Protein 1UCR (pdb70)

Secondary structure (DSSP, 8-state):
--HHHHHHHHHHSSHHHHSS-EEHHHHHHH-TTS-HHHHHHHHHHHHHTTSEEEEEETTEEEEEETTHHHHHH-/--HHHHHHHHHHS-STT--S-EEHHHHHHH-TTS-HHHHHHHHHHHHHTTSEEEEEETTEEEEEETTHHHHHHH-

B-factor: mean 21.01, std 13.58, range [7.43, 92.3]

Structure (mmCIF, N/CA/C/O backbone):
data_1UCR
#
_entry.id   1UCR
#
_cell.length_a   60.025
_cell.length_b   64.559
_cell.length_c   45.218
_cell.angle_alpha   90.00
_cell.angle_beta   90.00
_cell.angle_gamma   90.00
#
_symmetry.space_group_name_H-M   'P 21 21 21'
#
loop_
_entity.id
_entity.type
_entity.pdbx_description
1 polymer 'Protein dsvD'
2 non-polymer 'SULFATE ION'
3 water water
#
loop_
_atom_site.group_PDB
_atom_site.id
_atom_site.type_symbol
_atom_site.label_atom_id
_atom_site.label_alt_id
_atom_site.label_comp_id
_atom_site.label_asym_id
_atom_site.label_entity_id
_atom_site.label_seq_id
_atom_site.pdbx_PDB_ins_code
_atom_site.Cartn_x
_atom_site.Cartn_y
_atom_site.Cartn_z
_atom_site.occupancy
_atom_site.B_iso_or_equiv
_atom_site.auth_seq_id
_atom_site.auth_comp_id
_atom_site.auth_asym_id
_atom_site.auth_atom_id
_atom_site.pdbx_PDB_model_num
ATOM 1 N N . MET A 1 1 ? -7.882 -25.074 -15.134 1.00 33.80 1 MET A N 1
ATOM 2 C CA . MET A 1 1 ? -8.653 -23.876 -14.818 1.00 24.04 1 MET A CA 1
ATOM 3 C C . MET A 1 1 ? -9.538 -23.387 -15.949 1.00 22.65 1 MET A C 1
ATOM 4 O O . MET A 1 1 ? -9.181 -23.430 -17.134 1.00 25.67 1 MET A O 1
ATOM 9 N N . GLU A 1 2 ? -10.739 -22.905 -15.667 1.00 24.02 2 GLU A N 1
ATOM 10 C CA . GLU A 1 2 ? -11.591 -22.397 -16.737 1.00 25.63 2 GLU A CA 1
ATOM 11 C C . GLU A 1 2 ? -11.004 -21.169 -17.424 1.00 20.28 2 GLU A C 1
ATOM 12 O O . GLU A 1 2 ? -10.210 -20.449 -16.821 1.00 18.24 2 GLU A O 1
ATOM 18 N N . GLU A 1 3 ? -11.387 -20.951 -18.680 1.00 19.24 3 GLU A N 1
ATOM 19 C CA . GLU A 1 3 ? -10.705 -19.974 -19.516 1.00 19.25 3 GLU A CA 1
ATOM 20 C C . GLU A 1 3 ? -10.727 -18.568 -18.937 1.00 16.90 3 GLU A C 1
ATOM 21 O O . GLU A 1 3 ? -9.670 -17.893 -18.955 1.00 16.33 3 GLU A O 1
ATOM 27 N N . ALA A 1 4 ? -11.859 -18.092 -18.416 1.00 16.94 4 ALA A N 1
ATOM 28 C CA . ALA A 1 4 ? -11.884 -16.709 -17.903 1.00 14.80 4 ALA A CA 1
ATOM 29 C C . ALA A 1 4 ? -10.979 -16.563 -16.689 1.00 13.78 4 ALA A C 1
ATOM 30 O O . ALA A 1 4 ? -10.280 -15.546 -16.545 1.00 13.34 4 ALA A O 1
ATOM 32 N N . LYS A 1 5 ? -11.004 -17.578 -15.798 1.00 14.36 5 LYS A N 1
ATOM 33 C CA . LYS A 1 5 ? -10.106 -17.552 -14.655 1.00 12.89 5 LYS A CA 1
ATOM 34 C C . LYS A 1 5 ? -8.647 -17.548 -15.089 1.00 12.59 5 LYS A C 1
ATOM 35 O O . LYS A 1 5 ? -7.835 -16.783 -14.542 1.00 12.83 5 LYS A O 1
ATOM 41 N N . GLN A 1 6 ? -8.321 -18.402 -16.070 1.00 13.65 6 GLN A N 1
ATOM 42 C CA . GLN A 1 6 ? -6.936 -18.455 -16.530 1.00 13.71 6 GLN A CA 1
ATOM 43 C C . GLN A 1 6 ? -6.496 -17.136 -17.146 1.00 13.40 6 GLN A C 1
ATOM 44 O O . GLN A 1 6 ? -5.351 -16.731 -17.034 1.00 13.61 6 GLN A O 1
ATOM 50 N N . LYS A 1 7 ? -7.424 -16.435 -17.806 1.00 13.18 7 LYS A N 1
ATOM 51 C CA . LYS A 1 7 ? -7.122 -15.120 -18.375 1.00 12.51 7 LYS A CA 1
ATOM 52 C C . LYS A 1 7 ? -6.770 -14.146 -17.269 1.00 12.05 7 LYS A C 1
ATOM 53 O O . LYS A 1 7 ? -5.828 -13.325 -17.406 1.00 12.58 7 LYS A O 1
ATOM 59 N N . VAL A 1 8 ? -7.515 -14.168 -16.153 1.00 11.74 8 VAL A N 1
ATOM 60 C CA . VAL A 1 8 ? -7.171 -13.277 -15.017 1.00 11.07 8 VAL A CA 1
ATOM 61 C C . VAL A 1 8 ? -5.797 -13.622 -14.478 1.00 10.42 8 VAL A C 1
ATOM 62 O O . VAL A 1 8 ? -4.961 -12.760 -14.263 1.00 11.13 8 VAL A O 1
ATOM 66 N N . VAL A 1 9 ? -5.539 -14.915 -14.253 1.00 11.02 9 VAL A N 1
ATOM 67 C CA . VAL A 1 9 ? -4.228 -15.306 -13.698 1.00 10.96 9 VAL A CA 1
ATOM 68 C C . VAL A 1 9 ? -3.110 -14.908 -14.631 1.00 10.90 9 VAL A C 1
ATOM 69 O O . VAL A 1 9 ? -2.097 -14.336 -14.203 1.00 12.64 9 VAL A O 1
ATOM 73 N N . ASP A 1 10 ? -3.293 -15.157 -15.946 1.00 12.33 10 ASP A N 1
ATOM 74 C CA . ASP A 1 10 ? -2.208 -14.820 -16.859 1.00 13.25 10 ASP A CA 1
ATOM 75 C C . ASP A 1 10 ? -1.971 -13.319 -16.915 1.00 13.49 10 ASP A C 1
ATOM 76 O O . ASP A 1 10 ? -0.810 -12.864 -17.107 1.00 14.61 10 ASP A O 1
ATOM 81 N N . PHE A 1 11 ? -3.019 -12.519 -16.836 1.00 12.30 11 PHE A N 1
ATOM 82 C CA . PHE A 1 11 ? -2.897 -11.053 -16.871 1.00 12.06 11 PHE A CA 1
ATOM 83 C C . PHE A 1 11 ? -2.037 -10.586 -15.705 1.00 12.48 11 PHE A C 1
ATOM 84 O O . PHE A 1 11 ? -1.166 -9.736 -15.883 1.00 13.36 11 PHE A O 1
ATOM 92 N N . LEU A 1 12 ? -2.281 -11.146 -14.520 1.00 12.54 12 LEU A N 1
ATOM 93 C CA . LEU A 1 12 ? -1.559 -10.713 -13.307 1.00 12.71 12 LEU A CA 1
ATOM 94 C C . LEU A 1 12 ? -0.169 -11.311 -13.217 1.00 13.07 12 LEU A C 1
ATOM 95 O O . LEU A 1 12 ? 0.682 -10.684 -12.603 1.00 15.68 12 LEU A O 1
ATOM 100 N N . ASN A 1 13 ? 0.048 -12.486 -13.812 1.00 13.13 13 ASN A N 1
ATOM 101 C CA . ASN A 1 13 ? 1.307 -13.218 -13.655 1.00 14.09 13 ASN A CA 1
ATOM 102 C C . ASN A 1 13 ? 2.280 -12.696 -14.709 1.00 15.35 13 ASN A C 1
ATOM 103 O O . ASN A 1 13 ? 2.607 -13.365 -15.710 1.00 19.37 13 ASN A O 1
ATOM 108 N N . SER A 1 14 ? 2.740 -11.481 -14.477 1.00 17.53 14 SER A N 1
ATOM 109 C CA . SER A 1 14 ? 3.617 -10.842 -15.478 1.00 24.56 14 SER A CA 1
ATOM 110 C C . SER A 1 14 ? 4.451 -9.806 -14.773 1.00 29.54 14 SER A C 1
ATOM 111 O O . SER A 1 14 ? 4.051 -9.303 -13.719 1.00 20.49 14 SER A O 1
ATOM 114 N N . LYS A 1 15 ? 5.618 -9.459 -15.301 1.00 38.73 15 LYS A N 1
ATOM 115 C CA . LYS A 1 15 ? 6.435 -8.448 -14.624 1.00 37.15 15 LYS A CA 1
ATOM 116 C C . LYS A 1 15 ? 5.709 -7.116 -14.597 1.00 36.93 15 LYS A C 1
ATOM 117 O O . LYS A 1 15 ? 5.427 -6.519 -13.559 1.00 40.36 15 LYS A O 1
ATOM 123 N N . SER A 1 16 ? 5.427 -6.641 -15.810 1.00 41.79 16 SER A N 1
ATOM 124 C CA . SER A 1 16 ? 4.483 -5.519 -15.885 1.00 44.18 16 SER A CA 1
ATOM 125 C C . SER A 1 16 ? 3.237 -5.949 -15.187 1.00 33.62 16 SER A C 1
ATOM 126 O O . SER A 1 16 ? 2.835 -7.102 -15.482 1.00 45.13 16 SER A O 1
ATOM 128 N N . GLY A 1 17 ? 2.446 -5.430 -14.249 1.00 36.74 17 GLY A N 1
ATOM 129 C CA . GLY A 1 17 ? 1.483 -6.558 -13.953 1.00 30.63 17 GLY A CA 1
ATOM 130 C C . GLY A 1 17 ? 1.649 -6.879 -12.471 1.00 32.87 17 GLY A C 1
ATOM 131 O O . GLY A 1 17 ? 0.631 -6.800 -11.802 1.00 52.4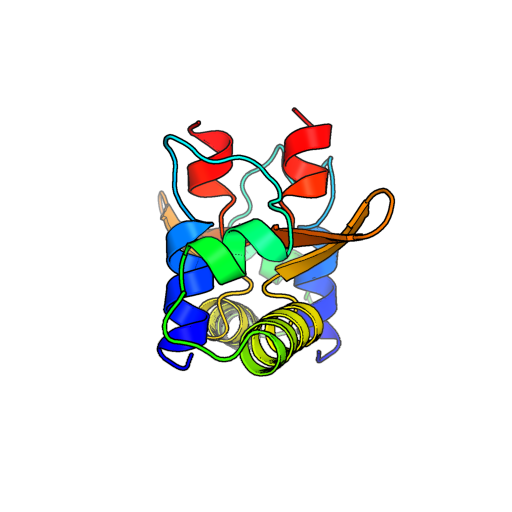6 17 GLY A O 1
ATOM 132 N N . SER A 1 18 ? 2.902 -7.171 -12.074 1.00 26.90 18 SER A N 1
ATOM 133 C CA . SER A 1 18 ? 3.300 -7.144 -10.687 1.00 22.99 18 SER A CA 1
ATOM 134 C C . SER A 1 18 ? 3.732 -5.769 -10.151 1.00 27.36 18 SER A C 1
ATOM 135 O O . SER A 1 18 ? 3.857 -5.552 -8.957 1.00 28.71 18 SER A O 1
ATOM 138 N N . LYS A 1 19 ? 3.979 -4.810 -11.004 1.00 20.85 19 LYS A N 1
ATOM 139 C CA . LYS A 1 19 ? 4.375 -3.461 -10.631 1.00 20.84 19 LYS A CA 1
ATOM 140 C C . LYS A 1 19 ? 3.173 -2.610 -10.294 1.00 20.21 19 LYS A C 1
ATOM 141 O O . LYS A 1 19 ? 3.329 -1.496 -9.780 1.00 29.38 19 LYS A O 1
ATOM 147 N N . SER A 1 20 ? 1.962 -3.094 -10.573 1.00 19.23 20 SER A N 1
ATOM 148 C CA . SER A 1 20 ? 0.752 -2.335 -10.514 1.00 18.28 20 SER A CA 1
ATOM 149 C C . SER A 1 20 ? -0.312 -2.869 -9.576 1.00 17.15 20 SER A C 1
ATOM 150 O O . SER A 1 20 ? -0.304 -4.062 -9.252 1.00 19.68 20 SER A O 1
ATOM 153 N N . LYS A 1 21 ? -1.242 -2.012 -9.163 1.00 19.12 21 LYS A N 1
ATOM 154 C CA . LYS A 1 21 ? -2.413 -2.427 -8.412 1.00 17.07 21 LYS A CA 1
ATOM 155 C C . LYS A 1 21 ? -3.581 -2.433 -9.369 1.00 17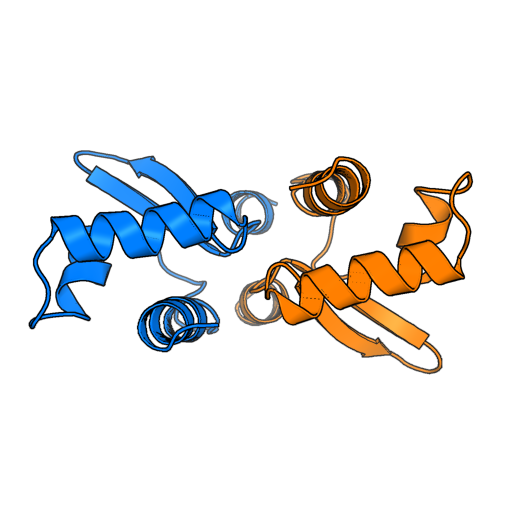.30 21 LYS A C 1
ATOM 156 O O . LYS A 1 21 ? -3.756 -1.473 -10.127 1.00 18.68 21 LYS A O 1
ATOM 162 N N . PHE A 1 22 ? -4.403 -3.493 -9.370 1.00 13.13 22 PHE A N 1
ATOM 163 C CA . PHE A 1 22 ? -5.567 -3.606 -10.232 1.00 10.10 22 PHE A CA 1
ATOM 164 C C . PHE A 1 22 ? -6.840 -3.717 -9.402 1.00 9.43 22 PHE A C 1
ATOM 165 O O . PHE A 1 22 ? -6.924 -4.465 -8.444 1.00 11.69 22 PHE A O 1
ATOM 173 N N . TYR A 1 23 ? -7.813 -2.910 -9.795 1.00 8.93 23 TYR A N 1
ATOM 174 C CA . TYR A 1 23 ? -9.091 -2.771 -9.092 1.00 8.70 23 TYR A CA 1
ATOM 175 C C . TYR A 1 23 ? -10.188 -3.518 -9.811 1.00 8.11 23 TYR A C 1
ATOM 176 O O . TYR A 1 23 ? -10.031 -3.873 -10.996 1.00 8.51 23 TYR A O 1
ATOM 185 N N . PHE A 1 24 ? -11.307 -3.719 -9.139 1.00 8.62 24 PHE A N 1
ATOM 186 C CA . PHE A 1 24 ? -12.404 -4.491 -9.727 1.00 8.41 24 PHE A CA 1
ATOM 187 C C . PHE A 1 24 ? -12.760 -4.098 -11.163 1.00 8.31 24 PHE A C 1
ATOM 188 O O . PHE A 1 24 ? -12.831 -4.936 -12.060 1.00 8.25 24 PHE A O 1
ATOM 196 N N . ASN A 1 25 ? -12.966 -2.844 -11.442 1.00 7.92 25 ASN A N 1
ATOM 197 C CA . ASN A 1 25 ? -13.385 -2.371 -12.747 1.00 8.01 25 ASN A CA 1
ATOM 198 C C . ASN A 1 25 ? -12.307 -2.557 -13.771 1.00 7.78 25 ASN A C 1
ATOM 199 O O . ASN A 1 25 ? -12.615 -2.585 -14.974 1.00 8.82 25 ASN A O 1
ATOM 204 N N . ASP A 1 26 ? -11.030 -2.647 -13.375 1.00 7.70 26 ASP A N 1
ATOM 205 C CA . ASP A 1 26 ? -10.003 -2.970 -14.356 1.00 8.03 26 ASP A CA 1
ATOM 206 C C . ASP A 1 26 ? -10.238 -4.400 -14.905 1.00 8.03 26 ASP A C 1
ATOM 207 O O . ASP A 1 26 ? -10.027 -4.660 -16.082 1.00 9.44 26 ASP A O 1
ATOM 212 N N . PHE A 1 27 ? -10.676 -5.321 -14.028 1.00 8.57 27 PHE A N 1
ATOM 213 C CA . PHE A 1 27 ? -10.997 -6.677 -14.514 1.00 8.78 27 PHE A CA 1
ATOM 214 C C . PHE A 1 27 ? -12.274 -6.679 -15.314 1.00 8.78 27 PHE A C 1
ATOM 215 O O . PHE A 1 27 ? -12.345 -7.360 -16.369 1.00 9.48 27 PHE A O 1
ATOM 223 N N . THR A 1 28 ? -13.294 -5.919 -14.919 1.00 9.15 28 THR A N 1
ATOM 224 C CA . THR A 1 28 ? -14.510 -5.907 -15.753 1.00 9.11 28 THR A CA 1
ATOM 225 C C . THR A 1 28 ? -14.192 -5.280 -17.115 1.00 8.87 28 THR A C 1
ATOM 226 O O . THR A 1 28 ? -14.797 -5.702 -18.106 1.00 9.82 28 THR A O 1
ATOM 230 N N . ASP A 1 29 ? -13.233 -4.341 -17.184 1.00 8.38 29 ASP A N 1
ATOM 231 C CA . ASP A 1 29 ? -12.804 -3.825 -18.476 1.00 8.77 29 ASP A CA 1
ATOM 232 C C . ASP A 1 29 ? -12.239 -4.869 -19.405 1.00 8.74 29 ASP A C 1
ATOM 233 O O . ASP A 1 29 ? -12.277 -4.692 -20.634 1.00 10.63 29 ASP A O 1
ATOM 238 N N . LEU A 1 30 ? -11.702 -5.945 -18.868 1.00 9.06 30 LEU A N 1
ATOM 239 C CA . LEU A 1 30 ? -11.113 -7.014 -19.671 1.00 9.94 30 LEU A CA 1
ATOM 240 C C . LEU A 1 30 ? -12.155 -8.035 -20.094 1.00 9.54 30 LEU A C 1
ATOM 241 O O . LEU A 1 30 ? -11.826 -8.876 -20.931 1.00 10.88 30 LEU A O 1
ATOM 246 N N . PHE A 1 31 ? -13.387 -7.953 -19.578 1.00 9.35 31 PHE A N 1
ATOM 247 C CA . PHE A 1 31 ? -14.471 -8.884 -19.909 1.00 9.94 31 PHE A CA 1
ATOM 248 C C . PHE A 1 31 ? -15.693 -8.104 -20.341 1.00 10.03 31 PHE A C 1
ATOM 249 O O . PHE A 1 31 ? -16.725 -8.140 -19.674 1.00 12.19 31 PHE A O 1
ATOM 257 N N . PRO A 1 32 ? -15.626 -7.383 -21.461 1.00 11.56 32 PRO A N 1
ATOM 258 C CA . PRO A 1 32 ? -16.726 -6.504 -21.864 1.00 13.54 32 PRO A CA 1
ATOM 259 C C . PRO A 1 32 ? -18.042 -7.223 -22.124 1.00 14.53 32 PRO A C 1
ATOM 260 O O . PRO A 1 32 ? -19.122 -6.579 -22.063 1.00 18.88 32 PRO A O 1
ATOM 264 N N . ASP A 1 33 ? -18.009 -8.497 -22.431 1.00 13.79 33 ASP A N 1
ATOM 265 C CA . ASP A 1 33 ? -19.240 -9.234 -22.735 1.00 15.54 33 ASP A CA 1
ATOM 266 C C . ASP A 1 33 ? -19.901 -9.781 -21.473 1.00 15.86 33 ASP A C 1
ATOM 267 O O . ASP A 1 33 ? -20.965 -10.397 -21.562 1.00 20.36 33 ASP A O 1
ATOM 272 N N . MET A 1 34 ? -19.280 -9.574 -20.320 1.00 14.13 34 MET A N 1
ATOM 273 C CA . MET A 1 34 ? -19.823 -10.084 -19.052 1.00 14.32 34 MET A CA 1
ATOM 274 C C . MET A 1 34 ? -20.474 -9.013 -18.224 1.00 15.46 34 MET A C 1
ATOM 275 O O . MET A 1 34 ? -19.995 -7.905 -18.299 1.00 17.57 34 MET A O 1
ATOM 280 N N . LYS A 1 35 ? -21.474 -9.416 -17.458 1.00 17.04 35 LYS A N 1
ATOM 281 C CA . LYS A 1 35 ? -22.084 -8.586 -16.410 1.00 18.55 35 LYS A CA 1
ATOM 282 C C . LYS A 1 35 ? -21.068 -8.336 -15.305 1.00 14.94 35 LYS A C 1
ATOM 283 O O . LYS A 1 35 ? -20.240 -9.250 -15.044 1.00 15.40 35 LYS A O 1
ATOM 289 N N . GLN A 1 36 ? -21.074 -7.237 -14.584 1.00 14.79 36 GLN A N 1
ATOM 290 C CA . GLN A 1 36 ? -20.165 -7.009 -13.442 1.00 15.25 36 GLN A CA 1
ATOM 291 C C . GLN A 1 36 ? -20.331 -8.168 -12.447 1.00 11.50 36 GLN A C 1
ATOM 292 O O . GLN A 1 36 ? -19.339 -8.624 -11.866 1.00 11.49 36 GLN A O 1
ATOM 298 N N . ARG A 1 37 ? -21.540 -8.672 -12.203 1.00 11.92 37 ARG A N 1
ATOM 299 C CA . ARG A 1 37 ? -21.707 -9.747 -11.212 1.00 11.30 37 ARG A CA 1
ATOM 300 C C . ARG A 1 37 ? -20.979 -11.000 -11.651 1.00 10.87 37 ARG A C 1
ATOM 301 O O . ARG A 1 37 ? -20.440 -11.743 -10.797 1.00 11.12 37 ARG A O 1
ATOM 309 N N . GLU A 1 38 ? -20.924 -11.307 -12.954 1.00 10.27 38 GLU A N 1
ATOM 310 C CA . GLU A 1 38 ? -20.222 -12.508 -13.380 1.00 11.10 38 GLU A CA 1
ATOM 311 C C . GLU A 1 38 ? -18.740 -12.377 -13.119 1.00 10.10 38 GLU A C 1
ATOM 312 O O . GLU A 1 38 ? -18.077 -13.354 -12.690 1.00 10.39 38 GLU A O 1
ATOM 318 N N . VAL A 1 39 ? -18.193 -11.177 -13.367 1.00 9.04 39 VAL A N 1
ATOM 319 C CA . VAL A 1 39 ? -16.756 -10.976 -13.093 1.00 8.92 39 VAL A CA 1
ATOM 320 C C . VAL A 1 39 ? -16.500 -11.045 -11.601 1.00 8.78 39 VAL A C 1
ATOM 321 O O . VAL A 1 39 ? -15.522 -11.644 -11.171 1.00 8.78 39 VAL A O 1
ATOM 325 N N . LYS A 1 40 ? -17.405 -10.440 -10.789 1.00 8.70 40 LYS A N 1
ATOM 326 C CA . LYS A 1 40 ? -17.207 -10.562 -9.339 1.00 8.75 40 LYS A CA 1
ATOM 327 C C . LYS A 1 40 ? -17.204 -12.011 -8.916 1.00 8.88 40 LYS A C 1
ATOM 328 O O . LYS A 1 40 ? -16.423 -12.384 -8.039 1.00 9.47 40 LYS A O 1
ATOM 334 N N . LYS A 1 41 ? -18.054 -12.874 -9.500 1.00 9.48 41 LYS A N 1
ATOM 335 C CA . LYS A 1 41 ? -18.061 -14.292 -9.117 1.00 10.48 41 LYS A CA 1
ATOM 336 C C . LYS A 1 41 ? -16.802 -15.002 -9.583 1.00 9.67 41 LYS A C 1
ATOM 337 O O . LYS A 1 41 ? -16.297 -15.852 -8.833 1.00 11.28 41 LYS A O 1
ATOM 343 N N . ILE A 1 42 ? -16.268 -14.717 -10.764 1.00 10.01 42 ILE A N 1
ATOM 344 C CA . ILE A 1 42 ? -15.021 -15.324 -11.213 1.00 11.34 42 ILE A CA 1
ATOM 345 C C . ILE A 1 42 ? -13.890 -15.000 -10.253 1.00 9.86 42 ILE A C 1
ATOM 346 O O . ILE A 1 42 ? -13.102 -15.843 -9.847 1.00 10.64 42 ILE A O 1
ATOM 351 N N . LEU A 1 43 ? -13.792 -13.681 -9.906 1.00 9.81 43 LEU A N 1
ATOM 352 C CA . LEU A 1 43 ? -12.702 -13.267 -9.050 1.00 9.24 43 LEU A CA 1
ATOM 353 C C . LEU A 1 43 ? -12.861 -13.827 -7.655 1.00 9.29 43 LEU A C 1
ATOM 354 O O . LEU A 1 43 ? -11.883 -14.231 -7.010 1.00 9.73 43 LEU A O 1
ATOM 359 N N . THR A 1 44 ? -14.100 -13.884 -7.170 1.00 9.14 44 THR A N 1
ATOM 360 C CA . THR A 1 44 ? -14.346 -14.425 -5.820 1.00 9.34 44 THR A CA 1
ATOM 361 C C . THR A 1 44 ? -13.982 -15.913 -5.791 1.00 9.19 44 THR A C 1
ATOM 362 O O . THR A 1 44 ? -13.396 -16.390 -4.807 1.00 10.29 44 THR A O 1
ATOM 366 N N . ALA A 1 45 ? -14.283 -16.668 -6.841 1.00 10.18 45 ALA A N 1
ATOM 367 C CA . ALA A 1 45 ? -13.862 -18.090 -6.889 1.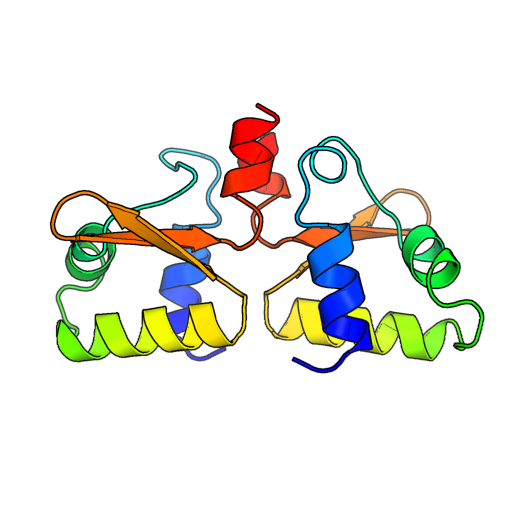00 10.80 45 ALA A CA 1
ATOM 368 C C . ALA A 1 45 ? -12.373 -18.204 -6.808 1.00 10.44 45 ALA A C 1
ATOM 369 O O . ALA A 1 45 ? -11.852 -19.063 -6.094 1.00 11.79 45 ALA A O 1
ATOM 371 N N . LEU A 1 46 ? -11.637 -17.367 -7.521 1.00 9.86 46 L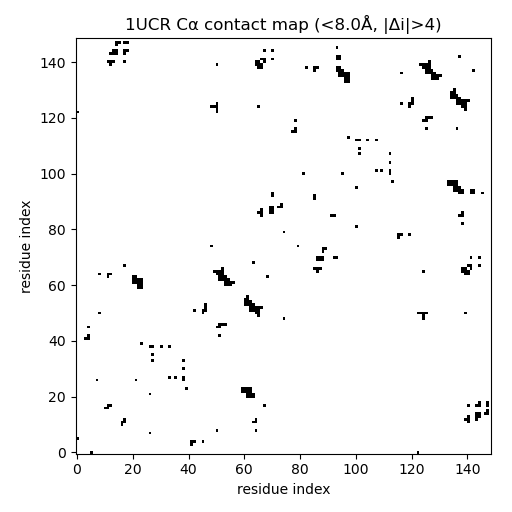EU A N 1
ATOM 372 C CA . LEU A 1 46 ? -10.176 -17.382 -7.450 1.00 9.86 46 LEU A CA 1
ATOM 373 C C . LEU A 1 46 ? -9.654 -16.990 -6.073 1.00 9.39 46 LEU A C 1
ATOM 374 O O . LEU A 1 46 ? -8.611 -17.521 -5.636 1.00 10.68 46 LEU A O 1
ATOM 379 N N . VAL A 1 47 ? -10.314 -16.070 -5.380 1.00 9.30 47 VAL A N 1
ATOM 380 C CA . VAL A 1 47 ? -9.960 -15.756 -4.003 1.00 9.90 47 VAL A CA 1
ATOM 381 C C . VAL A 1 47 ? -10.266 -16.948 -3.095 1.00 11.10 47 VAL A C 1
ATOM 382 O O . VAL A 1 47 ? -9.440 -17.338 -2.261 1.00 11.19 47 VAL A O 1
ATOM 386 N N . ASN A 1 48 ? -11.429 -17.578 -3.257 1.00 10.95 48 ASN A N 1
ATOM 387 C CA . ASN A 1 48 ? -11.744 -18.767 -2.455 1.00 12.02 48 ASN A CA 1
ATOM 388 C C . ASN A 1 48 ? -10.680 -19.845 -2.613 1.00 12.29 48 ASN A C 1
ATOM 389 O O . ASN A 1 48 ? -10.372 -20.538 -1.655 1.00 14.97 48 ASN A O 1
ATOM 394 N N . ASP A 1 49 ? -10.224 -20.024 -3.842 1.00 12.68 49 ASP A N 1
ATOM 395 C CA . ASP A 1 49 ? -9.245 -21.063 -4.131 1.00 13.59 49 ASP A CA 1
ATOM 396 C C . ASP A 1 49 ? -7.839 -20.655 -3.660 1.00 11.56 49 ASP A C 1
ATOM 397 O O . ASP A 1 49 ? -6.923 -21.465 -3.665 1.00 12.36 49 ASP A O 1
ATOM 402 N N . GLU A 1 50 ? -7.684 -19.369 -3.310 1.00 10.58 50 GLU A N 1
ATOM 403 C CA . GLU A 1 50 ? -6.436 -18.803 -2.842 1.00 11.49 50 GLU A CA 1
ATOM 404 C C . GLU A 1 50 ? -5.398 -18.673 -3.939 1.00 9.81 50 GLU A C 1
ATOM 405 O O . GLU A 1 50 ? -4.203 -18.534 -3.657 1.00 11.65 50 GLU A O 1
ATOM 411 N N . VAL A 1 51 ? -5.843 -18.627 -5.187 1.00 10.81 51 VAL A N 1
ATOM 412 C CA . VAL A 1 51 ? -5.007 -18.160 -6.287 1.00 10.92 51 VAL A CA 1
ATOM 413 C C . VAL A 1 51 ? -4.838 -16.640 -6.233 1.00 9.98 51 VAL A C 1
ATOM 414 O O . VAL A 1 51 ? -3.762 -16.115 -6.470 1.00 11.06 51 VAL A O 1
ATOM 418 N N . LEU A 1 52 ? -5.949 -15.966 -5.918 1.00 10.31 52 LEU A N 1
ATOM 419 C CA . LEU A 1 52 ? -5.924 -14.498 -5.712 1.00 9.70 52 LEU A CA 1
ATOM 420 C C . LEU A 1 52 ? -6.115 -14.203 -4.224 1.00 10.43 52 LEU A C 1
ATOM 421 O O . LEU A 1 52 ? -6.605 -15.028 -3.461 1.00 10.60 52 LEU A O 1
ATOM 426 N N . GLU A 1 53 ? -5.707 -12.970 -3.901 1.00 9.66 53 GLU A N 1
ATOM 427 C CA . GLU A 1 53 ? -6.110 -12.312 -2.645 1.00 10.70 53 GLU A CA 1
ATOM 428 C C . GLU A 1 53 ? -6.790 -11.000 -3.021 1.00 9.31 53 GLU A C 1
ATOM 429 O O . GLU A 1 53 ? -6.608 -10.479 -4.124 1.00 10.31 53 GLU A O 1
ATOM 435 N N . TYR A 1 54 ? -7.631 -10.500 -2.133 1.00 9.50 54 TYR A N 1
ATOM 436 C CA . TYR A 1 54 ? -8.269 -9.220 -2.444 1.00 9.53 54 TYR A CA 1
ATOM 437 C C . TYR A 1 54 ? -8.551 -8.501 -1.138 1.00 10.14 54 TYR A C 1
ATOM 438 O O . TYR A 1 54 ? -8.585 -9.117 -0.066 1.00 11.49 54 TYR A O 1
ATOM 447 N N . TRP A 1 55 ? -8.792 -7.205 -1.260 1.00 10.33 55 TRP A N 1
ATOM 448 C CA . TRP A 1 55 ? -9.196 -6.408 -0.097 1.00 11.81 55 TRP A CA 1
ATOM 449 C C . TRP A 1 55 ? -9.883 -5.124 -0.586 1.00 9.73 55 TRP A C 1
ATOM 450 O O . TRP A 1 55 ? -9.850 -4.782 -1.773 1.00 10.19 55 TRP A O 1
ATOM 461 N N . SER A 1 56 ? -10.496 -4.500 0.375 1.00 9.69 56 SER A N 1
ATOM 462 C CA . SER A 1 56 ? -11.158 -3.231 0.072 1.00 9.81 56 SER A CA 1
ATOM 463 C C . SER A 1 56 ? -10.093 -2.154 -0.080 1.00 9.68 56 SER A C 1
ATOM 464 O O . SER A 1 56 ? -9.091 -2.161 0.679 1.00 11.96 56 SER A O 1
ATOM 467 N N . SER A 1 57 ? -10.230 -1.273 -1.056 1.00 9.61 57 SER A N 1
ATOM 468 C CA . SER A 1 57 ? -9.229 -0.252 -1.319 1.00 10.16 57 SER A CA 1
ATOM 469 C C . SER A 1 57 ? -9.936 0.982 -1.857 1.00 10.34 57 SER A C 1
ATOM 470 O O . SER A 1 57 ? -10.576 0.901 -2.883 1.00 10.45 57 SER A O 1
ATOM 473 N N . GLY A 1 58 ? -9.807 2.103 -1.171 1.00 11.69 58 GLY A N 1
ATOM 474 C CA . GLY A 1 58 ? -10.490 3.308 -1.666 1.00 11.95 58 GLY A CA 1
ATOM 475 C C . GLY A 1 58 ? -11.964 3.054 -1.704 1.00 10.93 58 GLY A C 1
ATOM 476 O O . GLY A 1 58 ? -12.600 2.502 -0.767 1.00 11.93 58 GLY A O 1
ATOM 477 N N . SER A 1 59 ? -12.556 3.402 -2.837 1.00 11.23 59 SER A N 1
ATOM 478 C CA . SER A 1 59 ? -13.972 3.204 -3.096 1.00 11.30 59 SER A CA 1
ATOM 479 C C . SER A 1 59 ? -14.308 1.872 -3.728 1.00 10.15 59 SER A C 1
ATOM 480 O O . SER A 1 59 ? -15.492 1.643 -4.054 1.00 10.89 59 SER A O 1
ATOM 483 N N . THR A 1 60 ? -13.360 0.974 -3.864 1.00 9.15 60 THR A N 1
ATOM 484 C CA . THR A 1 60 ? -13.594 -0.302 -4.574 1.00 7.88 60 THR A CA 1
ATOM 485 C C . THR A 1 60 ? -12.830 -1.417 -3.899 1.00 8.64 60 THR A C 1
ATOM 486 O O . THR A 1 60 ? -12.624 -1.386 -2.672 1.00 9.03 60 THR A O 1
ATOM 490 N N . THR A 1 61 ? -12.398 -2.415 -4.669 1.00 8.78 61 THR A N 1
ATOM 491 C CA . THR A 1 61 ? -11.679 -3.565 -4.219 1.00 8.32 61 THR A CA 1
ATOM 492 C C . THR A 1 61 ? -10.480 -3.776 -5.149 1.00 8.50 61 THR A C 1
ATOM 493 O O . THR A 1 61 ? -10.547 -3.410 -6.319 1.00 9.06 61 THR A O 1
ATOM 497 N N . MET A 1 62 ? -9.423 -4.353 -4.577 1.00 8.73 62 MET A N 1
ATOM 498 C CA . MET A 1 62 ? -8.179 -4.557 -5.293 1.00 9.58 62 MET A CA 1
ATOM 499 C C . MET A 1 62 ? -7.860 -6.052 -5.247 1.00 8.44 62 MET A C 1
ATOM 500 O O . MET A 1 62 ? -7.990 -6.648 -4.175 1.00 10.44 62 MET A O 1
ATOM 508 N N . TYR A 1 63 ? -7.438 -6.619 -6.375 1.00 8.53 63 TYR A N 1
ATOM 509 C CA . TYR A 1 63 ? -7.151 -8.045 -6.454 1.00 8.42 63 TYR A CA 1
ATOM 510 C C . TYR A 1 63 ? -5.722 -8.249 -6.935 1.00 8.83 63 TYR A C 1
ATOM 511 O O . TYR A 1 63 ? -5.265 -7.550 -7.858 1.00 10.80 63 TYR A O 1
ATOM 520 N N . GLY A 1 64 ? -5.029 -9.222 -6.366 1.00 9.17 64 GLY A N 1
ATOM 521 C CA . GLY A 1 64 ? -3.706 -9.586 -6.847 1.00 10.17 64 GLY A CA 1
ATOM 522 C C . GLY A 1 64 ? -3.515 -11.079 -6.686 1.00 9.51 64 GLY A C 1
ATOM 523 O O . GLY A 1 64 ? -4.264 -11.758 -5.994 1.00 10.88 64 GLY A O 1
ATOM 524 N N . LEU A 1 65 ? -2.428 -11.576 -7.292 1.00 10.95 65 LEU A N 1
ATOM 525 C CA . LEU A 1 65 ? -2.079 -12.985 -6.995 1.00 10.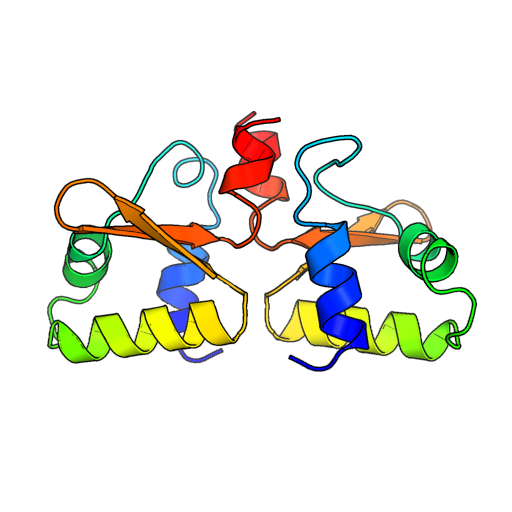31 65 LEU A CA 1
ATOM 526 C C . LEU A 1 65 ? -1.714 -13.133 -5.536 1.00 11.53 65 LEU A C 1
ATOM 527 O O . LEU A 1 65 ? -1.084 -12.262 -4.937 1.00 13.73 65 LEU A O 1
ATOM 532 N N . LYS A 1 66 ? -2.085 -14.286 -4.954 1.00 13.34 66 LYS A N 1
ATOM 533 C CA . LYS A 1 66 ? -1.900 -14.564 -3.508 1.00 14.76 66 LYS A CA 1
ATOM 534 C C . LYS A 1 66 ? -0.434 -14.334 -3.203 1.00 14.25 66 LYS A C 1
ATOM 535 O O . LYS A 1 66 ? 0.455 -14.827 -3.880 1.00 16.33 66 LYS A O 1
ATOM 541 N N . GLY A 1 67 ? -0.150 -13.652 -2.096 1.00 14.98 67 GLY A N 1
ATOM 542 C CA . GLY A 1 67 ? 1.169 -13.380 -1.640 1.00 18.55 67 GLY A CA 1
ATOM 543 C C . GLY A 1 67 ? 1.729 -12.063 -2.107 1.00 20.72 67 GLY A C 1
ATOM 544 O O . GLY A 1 67 ? 2.728 -11.600 -1.597 1.00 21.37 67 GLY A O 1
ATOM 545 N N . ALA A 1 68 ? 1.067 -11.438 -3.093 1.00 17.97 68 ALA A N 1
ATOM 546 C CA . ALA A 1 68 ? 1.665 -10.253 -3.695 1.00 21.68 68 ALA A CA 1
ATOM 547 C C . ALA A 1 68 ? 1.804 -9.138 -2.674 1.00 27.57 68 ALA A C 1
ATOM 548 O O . ALA A 1 68 ? 2.825 -8.423 -2.641 1.00 22.76 68 ALA A O 1
ATOM 550 N N . GLY A 1 69 ? 0.795 -8.969 -1.814 1.00 21.60 69 GLY A N 1
ATOM 551 C CA . GLY A 1 69 ? 0.772 -7.935 -0.794 1.00 25.08 69 GLY A CA 1
ATOM 552 C C . GLY A 1 69 ? 1.919 -8.042 0.161 1.00 22.78 69 GLY A C 1
ATOM 553 O O . GLY A 1 69 ? 2.654 -7.093 0.486 1.00 25.27 69 GLY A O 1
ATOM 554 N N . LYS A 1 70 ? 2.183 -9.276 0.619 1.00 21.30 70 LYS A N 1
ATOM 555 C CA . LYS A 1 70 ? 3.290 -9.360 1.580 1.00 22.24 70 LYS A CA 1
ATOM 556 C C . LYS A 1 70 ? 4.642 -9.427 0.915 1.00 25.09 70 LYS A C 1
ATOM 557 O O . LYS A 1 70 ? 5.604 -9.022 1.587 1.00 25.87 70 LYS A O 1
ATOM 563 N N . GLN A 1 71 ? 4.738 -9.888 -0.335 1.00 23.39 71 GLN A N 1
ATOM 564 C CA . GLN A 1 71 ? 6.043 -9.871 -1.020 1.00 27.95 71 GLN A CA 1
ATOM 565 C C . GLN A 1 71 ? 6.540 -8.425 -1.145 1.00 30.55 71 GLN A C 1
ATOM 566 O O . GLN A 1 71 ? 7.655 -8.017 -0.854 1.00 34.35 71 GLN A O 1
ATOM 572 N N . ALA A 1 72 ? 5.605 -7.617 -1.677 1.00 25.21 72 ALA A N 1
ATOM 573 C CA . ALA A 1 72 ? 5.899 -6.239 -2.023 1.00 31.06 72 ALA A CA 1
ATOM 574 C C . ALA A 1 72 ? 6.286 -5.453 -0.783 1.00 37.19 72 ALA A C 1
ATOM 575 O O . ALA A 1 72 ? 7.104 -4.565 -0.846 1.00 37.17 72 ALA A O 1
ATOM 577 N N . ALA A 1 73 ? 5.612 -5.831 0.303 1.00 33.48 73 ALA A N 1
ATOM 578 C CA . ALA A 1 73 ? 5.849 -5.092 1.542 1.00 33.05 73 ALA A CA 1
ATOM 579 C C . ALA A 1 73 ? 7.256 -5.408 2.032 1.00 38.91 73 ALA A C 1
ATOM 580 O O . ALA A 1 73 ? 7.892 -4.446 2.472 1.00 44.48 73 ALA A O 1
ATOM 582 N N . ALA A 1 74 ? 7.652 -6.665 1.897 1.00 37.85 74 ALA A N 1
ATOM 583 C CA . ALA A 1 74 ? 9.003 -7.078 2.289 1.00 39.19 74 ALA A CA 1
ATOM 584 C C . ALA A 1 74 ? 10.055 -6.542 1.338 1.00 42.18 74 ALA A C 1
ATOM 585 O O . ALA A 1 74 ? 9.856 -5.621 0.561 1.00 63.92 74 ALA A O 1
ATOM 587 N N . MET B 1 1 ? -9.942 -24.654 1.360 1.00 30.18 1 MET B N 1
ATOM 588 C CA . MET B 1 1 ? -8.727 -25.439 1.264 1.00 22.78 1 MET B CA 1
ATOM 589 C C . MET B 1 1 ? -8.486 -26.366 2.452 1.00 20.54 1 MET B C 1
ATOM 590 O O . MET B 1 1 ? -8.650 -25.984 3.619 1.00 21.66 1 MET B O 1
ATOM 595 N N . GLU B 1 2 ? -8.028 -27.611 2.216 1.00 19.74 2 GLU B N 1
ATOM 596 C CA . GLU B 1 2 ? -7.750 -28.451 3.400 1.00 20.99 2 GLU B CA 1
ATOM 597 C C . GLU B 1 2 ? -6.594 -27.955 4.253 1.00 18.75 2 GLU B C 1
ATOM 598 O O . GLU B 1 2 ? -5.719 -27.259 3.777 1.00 16.71 2 GLU B O 1
ATOM 604 N N . GLU B 1 3 ? -6.592 -28.275 5.544 1.00 18.64 3 GLU B N 1
ATOM 605 C CA . GLU B 1 3 ? -5.649 -27.754 6.520 1.00 17.77 3 GLU B CA 1
ATOM 606 C C . GLU B 1 3 ? -4.196 -27.888 6.103 1.00 15.45 3 GLU B C 1
ATOM 607 O O . GLU B 1 3 ? -3.405 -26.945 6.231 1.00 15.51 3 GLU B O 1
ATOM 613 N N . ALA B 1 4 ? -3.786 -29.054 5.591 1.00 16.12 4 ALA B N 1
ATOM 614 C CA . ALA B 1 4 ? -2.394 -29.225 5.237 1.00 16.74 4 ALA B CA 1
ATOM 615 C C . ALA B 1 4 ? -1.966 -28.279 4.123 1.00 15.00 4 ALA B C 1
ATOM 616 O O . ALA B 1 4 ? -0.857 -27.726 4.135 1.00 15.57 4 ALA B O 1
ATOM 618 N N . LYS B 1 5 ? -2.867 -28.089 3.138 1.00 14.08 5 LYS B N 1
ATOM 619 C CA . LYS B 1 5 ? -2.587 -27.118 2.084 1.00 12.08 5 LYS B CA 1
ATOM 620 C C . LYS B 1 5 ? -2.598 -25.693 2.597 1.00 11.86 5 LYS B C 1
ATOM 621 O O . LYS B 1 5 ? -1.743 -24.892 2.217 1.00 11.76 5 LYS B O 1
ATOM 627 N N . GLN B 1 6 ? -3.544 -25.358 3.479 1.00 12.86 6 GLN B N 1
ATOM 628 C CA . GLN B 1 6 ? -3.606 -24.043 4.039 1.00 13.28 6 GLN B CA 1
ATOM 629 C C . GLN B 1 6 ? -2.327 -23.706 4.814 1.00 12.45 6 GLN B C 1
ATOM 630 O O . GLN B 1 6 ? -1.838 -22.567 4.779 1.00 13.09 6 GLN B O 1
ATOM 636 N N . LYS B 1 7 ? -1.736 -24.697 5.481 1.00 12.90 7 LYS B N 1
ATOM 637 C CA . LYS B 1 7 ? -0.473 -24.457 6.213 1.00 12.48 7 LYS B CA 1
ATOM 638 C C . LYS B 1 7 ? 0.668 -24.128 5.270 1.00 11.01 7 LYS B C 1
ATOM 639 O O . LYS B 1 7 ? 1.528 -23.287 5.582 1.00 11.85 7 LYS B O 1
ATOM 645 N N . VAL B 1 8 ? 0.718 -24.775 4.091 1.00 10.78 8 VAL B N 1
ATOM 646 C CA . VAL B 1 8 ? 1.722 -24.379 3.069 1.00 10.89 8 VAL B CA 1
ATOM 647 C C . VAL B 1 8 ? 1.509 -22.926 2.663 1.00 10.43 8 VAL B C 1
ATOM 648 O O . VAL B 1 8 ? 2.470 -22.135 2.618 1.00 10.46 8 VAL B O 1
ATOM 652 N N . VAL B 1 9 ? 0.254 -22.600 2.271 1.00 10.10 9 VAL B N 1
ATOM 653 C CA . VAL B 1 9 ? -0.013 -21.242 1.819 1.00 10.78 9 VAL B CA 1
ATOM 654 C C . VAL B 1 9 ? 0.341 -20.224 2.916 1.00 10.10 9 VAL B C 1
ATOM 655 O O . VAL B 1 9 ? 0.954 -19.170 2.662 1.00 11.16 9 VAL B O 1
ATOM 659 N N . ASP B 1 10 ? -0.075 -20.533 4.170 1.00 11.69 10 ASP B N 1
ATOM 660 C CA . ASP B 1 10 ? 0.187 -19.560 5.248 1.00 12.40 10 ASP B CA 1
ATOM 661 C C . ASP B 1 10 ? 1.685 -19.359 5.478 1.00 12.17 10 ASP B C 1
ATOM 662 O O . ASP B 1 10 ? 2.135 -18.239 5.739 1.00 13.85 10 ASP B O 1
ATOM 667 N N . PHE B 1 11 ? 2.489 -20.413 5.391 1.00 11.54 11 PHE B N 1
ATOM 668 C CA . PHE B 1 11 ? 3.918 -20.233 5.534 1.00 11.30 11 PHE B CA 1
ATOM 669 C C . PHE B 1 11 ? 4.462 -19.299 4.466 1.00 10.82 11 PHE B C 1
ATOM 670 O O . PHE B 1 11 ? 5.231 -18.370 4.713 1.00 12.07 11 PHE B O 1
ATOM 678 N N . LEU B 1 12 ? 4.073 -19.540 3.197 1.00 10.30 12 LEU B N 1
ATOM 679 C CA . LEU B 1 12 ? 4.587 -18.796 2.065 1.00 9.88 12 LEU B CA 1
ATOM 680 C C . LEU B 1 12 ? 4.095 -17.350 2.065 1.00 10.98 12 LEU B C 1
ATOM 681 O O . LEU B 1 12 ? 4.853 -16.471 1.656 1.00 11.78 12 LEU B O 1
ATOM 686 N N . ASN B 1 13 ? 2.885 -17.130 2.545 1.00 11.12 13 ASN B N 1
ATOM 687 C CA . ASN B 1 13 ? 2.268 -15.811 2.518 1.00 12.10 13 ASN B CA 1
ATOM 688 C C . ASN B 1 13 ? 2.677 -15.049 3.762 1.00 13.51 13 ASN B C 1
ATOM 689 O O . ASN B 1 13 ? 1.892 -14.695 4.601 1.00 18.39 13 ASN B O 1
ATOM 694 N N . SER B 1 14 ? 3.937 -14.772 3.892 1.00 17.42 14 SER B N 1
ATOM 695 C CA . SER B 1 14 ? 4.518 -14.152 5.071 1.00 18.50 14 SER B CA 1
ATOM 696 C C . SER B 1 14 ? 5.394 -13.004 4.609 1.00 19.09 14 SER B C 1
ATOM 697 O O . SER B 1 14 ? 6.027 -13.157 3.571 1.00 21.24 14 SER B O 1
ATOM 700 N N . LYS B 1 15 ? 5.432 -11.929 5.393 1.00 21.37 15 LYS B N 1
ATOM 701 C CA . LYS B 1 15 ? 6.263 -10.798 5.005 1.00 23.69 15 LYS B CA 1
ATOM 702 C C . LYS B 1 15 ? 7.741 -11.008 5.312 1.00 24.12 15 LYS B C 1
ATOM 703 O O . LYS B 1 15 ? 8.627 -10.845 4.468 1.00 34.79 15 LYS B O 1
ATOM 709 N N . SER B 1 16 ? 7.971 -11.350 6.574 1.00 26.32 16 SER B N 1
ATOM 710 C CA . SER B 1 16 ? 9.264 -11.481 7.213 1.00 28.49 16 SER B CA 1
ATOM 711 C C . SER B 1 16 ? 9.804 -12.905 7.154 1.00 30.88 16 SER B C 1
ATOM 712 O O . SER B 1 16 ? 9.029 -13.849 7.309 1.00 28.82 16 SER B O 1
ATOM 715 N N . GLY B 1 17 ? 11.120 -13.017 6.938 1.00 25.80 17 GLY B N 1
ATOM 716 C CA . GLY B 1 17 ? 11.769 -14.330 6.898 1.00 24.16 17 GLY B CA 1
ATOM 717 C C . GLY B 1 17 ? 11.268 -15.174 5.740 1.00 20.79 17 GLY B C 1
ATOM 718 O O . GLY B 1 17 ? 11.228 -16.410 5.833 1.00 24.48 17 GLY B O 1
ATOM 719 N N . SER B 1 18 ? 10.895 -14.549 4.592 1.00 20.01 18 SER B N 1
ATOM 720 C CA . SER B 1 18 ? 10.347 -15.299 3.452 1.00 18.06 18 SER B CA 1
ATOM 721 C C . SER B 1 18 ? 11.120 -14.979 2.168 1.00 16.77 18 SER B C 1
ATOM 722 O O . SER B 1 18 ? 12.053 -14.158 2.073 1.00 17.85 18 SER B O 1
ATOM 725 N N . LYS B 1 19 ? 10.806 -15.660 1.078 1.00 14.52 19 LYS B N 1
ATOM 726 C CA . LYS B 1 19 ? 11.382 -15.384 -0.251 1.00 14.16 19 LYS B CA 1
ATOM 727 C C . LYS B 1 19 ? 10.455 -16.056 -1.226 1.00 13.00 19 LYS B C 1
ATOM 728 O O . LYS B 1 19 ? 9.416 -16.641 -0.916 1.00 13.06 19 LYS B O 1
ATOM 734 N N . SER B 1 20 ? 10.783 -15.909 -2.518 1.00 12.62 20 SER B N 1
ATOM 735 C CA . SER B 1 20 ? 9.786 -16.186 -3.543 1.00 13.84 20 SER B CA 1
ATOM 736 C C . SER B 1 20 ? 9.559 -17.675 -3.732 1.00 13.13 20 SER B C 1
ATOM 737 O O . SER B 1 20 ? 8.492 -18.010 -4.270 1.00 13.30 20 SER B O 1
ATOM 741 N N . LYS B 1 21 ? 10.551 -18.490 -3.360 1.00 12.50 21 LYS B N 1
ATOM 742 C CA . LYS B 1 21 ? 10.415 -19.968 -3.556 1.00 12.66 21 LYS B CA 1
ATOM 743 C C . LYS B 1 21 ? 11.266 -20.684 -2.532 1.00 11.32 21 LYS B C 1
ATOM 744 O O . LYS B 1 21 ? 12.253 -20.171 -2.018 1.00 12.10 21 LYS B O 1
ATOM 750 N N . PHE B 1 22 ? 10.870 -21.922 -2.224 1.00 9.40 22 PHE B N 1
ATOM 751 C CA . PHE B 1 22 ? 11.491 -22.772 -1.234 1.00 8.81 22 PHE B CA 1
ATOM 752 C C . PHE B 1 22 ? 11.670 -24.174 -1.829 1.00 8.08 22 PHE B C 1
ATOM 753 O O . PHE B 1 22 ? 10.903 -24.597 -2.679 1.00 8.76 22 PHE B O 1
ATOM 761 N N . TYR B 1 23 ? 12.688 -24.893 -1.369 1.00 7.86 23 TYR B N 1
ATOM 762 C CA . TYR B 1 23 ? 12.908 -26.270 -1.793 1.00 8.04 23 TYR B CA 1
ATOM 763 C C . TYR B 1 23 ? 11.807 -27.201 -1.347 1.00 7.75 23 TYR B C 1
ATOM 764 O O . TYR B 1 23 ? 11.205 -26.994 -0.307 1.00 7.60 23 TYR B O 1
ATOM 773 N N . PHE B 1 24 ? 11.632 -28.290 -2.094 1.00 7.78 24 PHE B N 1
ATOM 774 C CA . PHE B 1 24 ? 10.770 -29.365 -1.599 1.00 7.43 24 PHE B CA 1
ATOM 775 C C . PHE B 1 24 ? 11.066 -29.702 -0.159 1.00 7.53 24 PHE B C 1
ATOM 776 O O . PHE B 1 24 ? 10.179 -29.798 0.684 1.00 8.29 24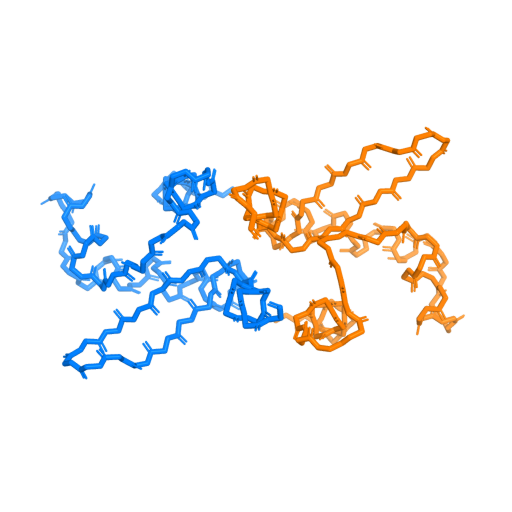 PHE B O 1
ATOM 784 N N . ASN B 1 25 ? 12.345 -29.838 0.213 1.00 7.94 25 ASN B N 1
ATOM 785 C CA . ASN B 1 25 ? 12.715 -30.249 1.543 1.00 7.81 25 ASN B CA 1
ATOM 786 C C . ASN B 1 25 ? 12.516 -29.151 2.576 1.00 7.61 25 ASN B C 1
ATOM 787 O O . ASN B 1 25 ? 12.446 -29.447 3.756 1.00 8.80 25 ASN B O 1
ATOM 792 N N . ASP B 1 26 ? 12.360 -27.873 2.151 1.00 7.79 26 ASP B N 1
ATOM 793 C CA . ASP B 1 26 ? 11.912 -26.877 3.119 1.00 8.08 26 ASP B CA 1
ATOM 794 C C . ASP B 1 26 ? 10.503 -27.209 3.639 1.00 7.88 26 ASP B C 1
ATOM 795 O O . ASP B 1 26 ? 10.212 -26.995 4.799 1.00 8.27 26 ASP B O 1
ATOM 800 N N . PHE B 1 27 ? 9.652 -27.749 2.745 1.00 7.90 27 PHE B N 1
ATOM 801 C CA . PHE B 1 27 ? 8.274 -28.078 3.168 1.00 7.91 27 PHE B CA 1
ATOM 802 C C . PHE B 1 27 ? 8.259 -29.326 4.018 1.00 8.42 27 PHE B C 1
ATOM 803 O O . PHE B 1 27 ? 7.540 -29.404 5.024 1.00 8.81 27 PHE B O 1
ATOM 811 N N . THR B 1 28 ? 9.065 -30.343 3.646 1.00 8.96 28 THR B N 1
ATOM 812 C CA . THR B 1 28 ? 9.130 -31.509 4.539 1.00 9.18 28 THR B CA 1
ATOM 813 C C . THR B 1 28 ? 9.733 -31.131 5.884 1.00 8.53 28 THR B C 1
ATOM 814 O O . THR B 1 28 ? 9.339 -31.692 6.926 1.00 9.89 28 THR B O 1
ATOM 818 N N . ASP B 1 29 ? 10.670 -30.169 5.916 1.00 8.07 29 ASP B N 1
ATOM 819 C CA . ASP B 1 29 ? 11.196 -29.671 7.207 1.00 8.07 29 ASP B CA 1
ATOM 820 C C . ASP B 1 29 ? 10.117 -29.058 8.080 1.00 8.37 29 ASP B C 1
ATOM 821 O O . ASP B 1 29 ? 10.120 -29.172 9.285 1.00 8.99 29 ASP B O 1
ATOM 826 N N . LEU B 1 30 ? 9.184 -28.336 7.435 1.00 9.32 30 LEU B N 1
ATOM 827 C CA . LEU B 1 30 ? 8.108 -27.676 8.150 1.00 10.28 30 LEU B CA 1
ATOM 828 C C . LEU B 1 30 ? 7.052 -28.627 8.607 1.00 10.95 30 LEU B C 1
ATOM 829 O O . LEU B 1 30 ? 6.390 -28.326 9.614 1.00 13.86 30 LEU B O 1
ATOM 834 N N . PHE B 1 31 ? 6.867 -29.772 7.933 1.00 10.57 31 PHE B N 1
ATOM 835 C CA . PHE B 1 31 ? 5.791 -30.721 8.241 1.00 12.29 31 PHE B CA 1
ATOM 836 C C . PHE B 1 31 ? 6.380 -32.099 8.448 1.00 10.98 31 PHE B C 1
ATOM 837 O O . PHE B 1 31 ? 6.181 -33.043 7.696 1.00 15.00 31 PHE B O 1
ATOM 845 N N . PRO B 1 32 ? 7.152 -32.241 9.535 1.00 11.29 32 PRO B N 1
ATOM 846 C CA . PRO B 1 32 ? 7.872 -33.494 9.721 1.00 15.17 32 PRO B CA 1
ATOM 847 C C . PRO B 1 32 ? 6.952 -34.666 10.067 1.00 16.78 32 PRO B C 1
ATOM 848 O O . PRO B 1 32 ? 7.463 -35.772 9.960 1.00 25.54 32 PRO B O 1
ATOM 852 N N . ASP B 1 33 ? 5.705 -34.404 10.454 1.00 17.55 33 ASP B N 1
ATOM 853 C CA . ASP B 1 33 ? 4.783 -35.479 10.819 1.00 22.68 33 ASP B CA 1
ATOM 854 C C . ASP B 1 33 ? 4.196 -36.106 9.551 1.00 18.52 33 ASP B C 1
ATOM 855 O O . ASP B 1 33 ? 3.597 -37.183 9.583 1.00 22.61 33 ASP B O 1
ATOM 860 N N . MET B 1 34 ? 4.320 -35.408 8.431 1.00 18.86 34 MET B N 1
ATOM 861 C CA . MET B 1 34 ? 3.686 -35.914 7.209 1.00 18.68 34 MET B CA 1
ATOM 862 C C . MET B 1 34 ? 4.632 -36.828 6.468 1.00 15.57 34 MET B C 1
ATOM 863 O O . MET B 1 34 ? 5.859 -36.610 6.483 1.00 16.55 34 MET B O 1
ATOM 871 N N . LYS B 1 35 ? 4.135 -37.824 5.739 1.00 17.13 35 LYS B N 1
ATOM 872 C CA . LYS B 1 35 ? 4.994 -38.596 4.860 1.00 16.31 35 LYS B CA 1
ATOM 873 C C . LYS B 1 35 ? 5.545 -37.690 3.769 1.00 13.57 35 LYS B C 1
ATOM 874 O O . LYS B 1 35 ? 4.827 -36.842 3.250 1.00 12.57 35 LYS B O 1
ATOM 880 N N . GLN B 1 36 ? 6.797 -37.864 3.385 1.00 14.49 36 GLN B N 1
ATOM 881 C CA . GLN B 1 36 ? 7.375 -37.018 2.330 1.00 14.49 36 GLN B CA 1
ATOM 882 C C A GLN B 1 36 ? 6.581 -37.167 1.044 0.50 15.49 36 GLN B C 1
ATOM 883 C C B GLN B 1 36 ? 6.728 -37.261 0.986 0.50 22.84 36 GLN B C 1
ATOM 884 O O A GLN B 1 36 ? 6.360 -36.198 0.295 0.50 13.31 36 GLN B O 1
ATOM 885 O O B GLN B 1 36 ? 6.669 -36.370 0.118 0.50 32.84 36 GLN B O 1
ATOM 896 N N . ARG B 1 37 ? 6.083 -38.395 0.719 1.00 12.28 37 ARG B N 1
ATOM 897 C CA . ARG B 1 37 ? 5.286 -38.597 -0.496 1.00 11.83 37 ARG B CA 1
ATOM 898 C C . ARG B 1 37 ? 4.027 -37.756 -0.457 1.00 10.02 37 ARG B C 1
ATOM 899 O O . ARG B 1 37 ? 3.549 -37.230 -1.485 1.00 10.75 37 ARG B O 1
ATOM 907 N N . GLU B 1 38 ? 3.427 -37.648 0.753 1.00 10.72 38 GLU B N 1
ATOM 908 C CA . GLU B 1 38 ? 2.192 -36.854 0.861 1.00 11.38 38 GLU B CA 1
ATOM 909 C C . GLU B 1 38 ? 2.519 -35.365 0.713 1.00 9.71 38 GLU B C 1
ATOM 910 O O . GLU B 1 38 ? 1.726 -34.624 0.113 1.00 10.58 38 GLU B O 1
ATOM 916 N N . VAL B 1 39 ? 3.654 -34.890 1.221 1.00 9.68 39 VAL B N 1
ATOM 917 C CA . VAL B 1 39 ? 4.036 -33.490 0.992 1.00 9.10 39 VAL B CA 1
ATOM 918 C C . VAL B 1 39 ? 4.158 -33.238 -0.499 1.00 8.95 39 VAL B C 1
ATOM 919 O O . VAL B 1 39 ? 3.683 -32.241 -1.037 1.00 9.27 39 VAL B O 1
ATOM 923 N N . LYS B 1 40 ? 4.801 -34.171 -1.223 1.00 8.74 40 LYS B N 1
ATOM 924 C CA . LYS B 1 40 ? 4.905 -34.002 -2.673 1.00 8.91 40 LYS B CA 1
ATOM 925 C C . LYS B 1 40 ? 3.530 -33.959 -3.304 1.00 8.78 40 LYS B C 1
ATOM 926 O O . LYS B 1 40 ? 3.273 -33.124 -4.165 1.00 9.32 40 LYS B O 1
ATOM 932 N N . LYS B 1 41 ? 2.600 -34.823 -2.878 1.00 9.56 41 LYS B N 1
ATOM 933 C CA . LYS B 1 41 ? 1.254 -34.801 -3.463 1.00 10.97 41 LYS B CA 1
ATOM 934 C C . LYS B 1 41 ? 0.531 -33.507 -3.190 1.00 10.66 41 LYS B C 1
ATOM 935 O O . LYS B 1 41 ? -0.125 -32.960 -4.080 1.00 12.74 41 LYS B O 1
ATOM 944 N N . ILE B 1 42 ? 0.608 -32.999 -1.953 1.00 10.78 42 ILE B N 1
ATOM 945 C CA . ILE B 1 42 ? -0.151 -31.765 -1.734 1.00 11.85 42 ILE B CA 1
ATOM 946 C C . ILE B 1 42 ? 0.444 -30.576 -2.431 1.00 10.33 42 ILE B C 1
ATOM 947 O O . ILE B 1 42 ? -0.319 -29.732 -2.940 1.00 11.12 42 ILE B O 1
ATOM 952 N N . LEU B 1 43 ? 1.777 -30.496 -2.510 1.00 9.21 43 LEU B N 1
ATOM 953 C CA . LEU B 1 43 ? 2.387 -29.406 -3.263 1.00 8.90 43 LEU B CA 1
ATOM 954 C C . LEU B 1 43 ? 2.007 -29.494 -4.741 1.00 8.90 43 LEU B C 1
ATOM 955 O O . LEU B 1 43 ? 1.732 -28.462 -5.391 1.00 9.65 43 LEU B O 1
ATOM 960 N N . THR B 1 44 ? 1.997 -30.711 -5.293 1.00 9.61 44 THR B N 1
ATOM 961 C CA . THR B 1 44 ? 1.678 -30.867 -6.702 1.00 9.89 44 THR B CA 1
ATOM 962 C C . THR B 1 44 ? 0.249 -30.470 -6.961 1.00 10.64 44 THR B C 1
ATOM 963 O O . THR B 1 44 ? -0.018 -29.823 -7.989 1.00 11.70 44 THR B O 1
ATOM 967 N N . ALA B 1 45 ? -0.685 -30.826 -6.069 1.00 11.28 45 ALA B N 1
ATOM 968 C CA . ALA B 1 45 ? -2.070 -30.412 -6.259 1.00 12.31 45 ALA B CA 1
ATOM 969 C C . ALA B 1 45 ? -2.203 -28.909 -6.214 1.00 11.53 45 ALA B C 1
ATOM 970 O O . ALA B 1 45 ? -2.938 -28.332 -7.008 1.00 13.49 45 ALA B O 1
ATOM 972 N N . LEU B 1 46 ? -1.469 -28.237 -5.320 1.00 10.75 46 LEU B N 1
ATOM 973 C CA . LEU B 1 46 ? -1.488 -26.772 -5.289 1.00 10.43 46 LEU B CA 1
ATOM 974 C C . LEU B 1 46 ? -0.880 -26.179 -6.562 1.00 9.89 46 LEU B C 1
ATOM 975 O O . LEU B 1 46 ? -1.371 -25.109 -6.987 1.00 11.61 46 LEU B O 1
ATOM 980 N N . VAL B 1 47 ? 0.147 -26.798 -7.148 1.00 9.99 47 VAL B N 1
ATOM 981 C CA . VAL B 1 47 ? 0.633 -26.311 -8.471 1.00 10.75 47 VAL B CA 1
ATOM 982 C C . VAL B 1 47 ? -0.430 -26.532 -9.506 1.00 10.37 47 VAL B C 1
ATOM 983 O O . VAL B 1 47 ? -0.677 -25.614 -10.331 1.00 12.43 47 VAL B O 1
ATOM 987 N N . ASN B 1 48 ? -1.085 -27.684 -9.555 1.00 12.43 48 ASN B N 1
ATOM 988 C CA . ASN B 1 48 ? -2.109 -27.902 -10.580 1.00 13.65 48 ASN B CA 1
ATOM 989 C C . ASN B 1 48 ? -3.230 -26.874 -10.466 1.00 13.71 48 ASN B C 1
ATOM 990 O O . ASN B 1 48 ? -3.755 -26.415 -11.482 1.00 16.30 48 ASN B O 1
ATOM 995 N N . ASP B 1 49 ? -3.574 -26.499 -9.233 1.00 12.81 49 ASP B N 1
ATOM 996 C CA . ASP B 1 49 ? -4.608 -25.492 -9.011 1.00 14.59 49 ASP B CA 1
ATOM 997 C C . ASP B 1 49 ? -4.138 -24.060 -9.190 1.00 11.77 49 ASP B C 1
ATOM 998 O O . ASP B 1 49 ? -4.958 -23.135 -9.091 1.00 12.58 49 ASP B O 1
ATOM 1003 N N . GLU B 1 50 ? -2.855 -23.865 -9.437 1.00 11.89 50 GLU B N 1
ATOM 1004 C CA . GLU B 1 50 ? -2.216 -22.595 -9.713 1.00 11.72 50 GLU B CA 1
ATOM 1005 C C . GLU B 1 50 ? -2.190 -21.712 -8.474 1.00 11.04 50 GLU B C 1
ATOM 1006 O O . GLU B 1 50 ? -1.997 -20.493 -8.589 1.00 12.19 50 GLU B O 1
ATOM 1012 N N . VAL B 1 51 ? -2.295 -22.302 -7.290 1.00 10.98 51 VAL B N 1
ATOM 1013 C CA . VAL B 1 51 ? -1.975 -21.597 -6.055 1.00 11.23 51 VAL B CA 1
ATOM 1014 C C . VAL B 1 51 ? -0.467 -21.450 -5.928 1.00 10.94 51 VAL B C 1
ATOM 1015 O O . VAL B 1 51 ? 0.031 -20.448 -5.457 1.00 12.29 51 VAL B O 1
ATOM 1019 N N . LEU B 1 52 ? 0.262 -22.499 -6.347 1.00 10.79 52 LEU B N 1
ATOM 1020 C CA . LEU B 1 52 ? 1.710 -22.463 -6.366 1.00 11.37 52 LEU B CA 1
ATOM 1021 C C . LEU B 1 52 ? 2.231 -22.509 -7.787 1.00 11.22 52 LEU B C 1
ATOM 1022 O O . LEU B 1 52 ? 1.527 -22.934 -8.719 1.00 11.97 52 LEU B O 1
ATOM 1027 N N . GLU B 1 53 ? 3.480 -22.084 -7.941 1.00 10.98 53 GLU B N 1
ATOM 1028 C CA . GLU B 1 53 ? 4.285 -22.299 -9.150 1.00 11.81 53 GLU B CA 1
ATOM 1029 C C . GLU B 1 53 ? 5.472 -23.174 -8.780 1.00 10.96 53 GLU B C 1
ATOM 1030 O O . GLU B 1 53 ? 5.936 -23.193 -7.631 1.00 10.66 53 GLU B O 1
ATOM 1036 N N . TYR B 1 54 ? 5.929 -23.897 -9.806 1.00 11.56 54 TYR B N 1
ATOM 1037 C CA . TYR B 1 54 ? 6.929 -24.955 -9.655 1.00 10.35 54 TYR B CA 1
ATOM 1038 C C . TYR B 1 54 ? 8.198 -24.665 -10.410 1.00 10.44 54 TYR B C 1
ATOM 1039 O O . TYR B 1 54 ? 8.142 -24.106 -11.530 1.00 11.52 54 TYR B O 1
ATOM 1048 N N . TRP B 1 55 ? 9.313 -25.082 -9.877 1.00 10.38 55 TRP B N 1
ATOM 1049 C CA . TRP B 1 55 ? 10.610 -24.873 -10.497 1.00 10.64 55 TRP B CA 1
ATOM 1050 C C . TRP B 1 55 ? 11.409 -26.142 -10.361 1.00 9.48 55 TRP B C 1
ATOM 1051 O O . TRP B 1 55 ? 11.370 -26.824 -9.315 1.00 10.85 55 TRP B O 1
ATOM 1062 N N . SER B 1 56 ? 12.244 -26.456 -11.336 1.00 11.14 56 SER B N 1
ATOM 1063 C CA . SER B 1 56 ? 13.328 -27.350 -11.119 1.00 12.81 56 SER B CA 1
ATOM 1064 C C . SER B 1 56 ? 14.500 -26.584 -10.559 1.00 14.41 56 SER B C 1
ATOM 1065 O O . SER B 1 56 ? 14.768 -25.461 -10.994 1.00 20.16 56 SER B O 1
ATOM 1069 N N . SER B 1 57 ? 15.269 -27.161 -9.663 1.00 11.23 57 SER B N 1
ATOM 1070 C CA . SER B 1 57 ? 16.452 -26.468 -9.141 1.00 12.33 57 SER B CA 1
ATOM 1071 C C . SER B 1 57 ? 17.496 -27.530 -8.861 1.00 10.87 57 SER B C 1
ATOM 1072 O O . SER B 1 57 ? 17.330 -28.327 -7.926 1.00 11.10 57 SER B O 1
ATOM 1075 N N . GLY B 1 58 ? 18.537 -27.534 -9.700 1.00 12.28 58 GLY B N 1
ATOM 1076 C CA . GLY B 1 58 ? 19.570 -28.525 -9.486 1.00 12.83 58 GLY B CA 1
ATOM 1077 C C . GLY B 1 58 ? 18.966 -29.922 -9.521 1.00 11.00 58 GLY B C 1
ATOM 1078 O O . GLY B 1 58 ? 18.250 -30.289 -10.460 1.00 10.83 58 GLY B O 1
ATOM 1079 N N . SER B 1 59 ? 19.253 -30.716 -8.501 1.00 12.34 59 SER B N 1
ATOM 1080 C CA . SER B 1 59 ? 18.741 -32.060 -8.411 1.00 12.17 59 SER B CA 1
ATOM 1081 C C . SER B 1 59 ? 17.383 -32.155 -7.729 1.00 10.55 59 SER B C 1
ATOM 1082 O O . SER B 1 59 ? 16.910 -33.260 -7.571 1.00 12.81 59 SER B O 1
ATOM 1085 N N . THR B 1 60 ? 16.766 -31.037 -7.399 1.00 9.21 60 THR B N 1
ATOM 1086 C CA . THR B 1 60 ? 15.486 -31.048 -6.675 1.00 8.69 60 THR B CA 1
ATOM 1087 C C . THR B 1 60 ? 14.543 -30.078 -7.314 1.00 7.64 60 THR B C 1
ATOM 1088 O O . THR B 1 60 ? 14.606 -29.789 -8.520 1.00 8.68 60 THR B O 1
ATOM 1092 N N . THR B 1 61 ? 13.569 -29.627 -6.500 1.00 8.22 61 THR B N 1
ATOM 1093 C CA . THR B 1 61 ? 12.451 -28.824 -6.958 1.00 8.15 61 THR B CA 1
ATOM 1094 C C . THR B 1 61 ? 12.260 -27.688 -5.967 1.00 7.72 61 THR B C 1
ATOM 1095 O O . THR B 1 61 ? 12.652 -27.782 -4.802 1.00 7.95 61 THR B O 1
ATOM 1099 N N . MET B 1 62 ? 11.609 -26.618 -6.437 1.00 8.19 62 MET B N 1
ATOM 1100 C CA . MET B 1 62 ? 11.187 -25.516 -5.586 1.00 8.60 62 MET B CA 1
ATOM 1101 C C . MET B 1 62 ? 9.778 -25.115 -5.915 1.00 8.20 62 MET B C 1
ATOM 1102 O O . MET B 1 62 ? 9.259 -25.350 -7.010 1.00 9.26 62 MET B O 1
ATOM 1107 N N . TYR B 1 63 ? 9.147 -24.455 -4.919 1.00 8.53 63 TYR B N 1
ATOM 1108 C CA . TYR B 1 63 ? 7.759 -24.069 -4.990 1.00 9.12 63 TYR B CA 1
ATOM 1109 C C . TYR B 1 63 ? 7.621 -22.692 -4.391 1.00 8.80 63 TYR B C 1
ATOM 1110 O O . TYR B 1 63 ? 8.276 -22.400 -3.376 1.00 10.50 63 TYR B O 1
ATOM 1119 N N . GLY B 1 64 ? 6.731 -21.882 -4.917 1.00 9.50 64 GLY B N 1
ATOM 1120 C CA . GLY B 1 64 ? 6.334 -20.613 -4.314 1.00 10.17 64 GLY B CA 1
ATOM 1121 C C . GLY B 1 64 ? 4.928 -20.253 -4.737 1.00 9.73 64 GLY B C 1
ATOM 1122 O O . GLY B 1 64 ? 4.322 -20.927 -5.564 1.00 11.03 64 GLY B O 1
ATOM 1123 N N . LEU B 1 65 ? 4.378 -19.195 -4.105 1.00 10.50 65 LEU B N 1
ATOM 1124 C CA . LEU B 1 65 ? 3.037 -18.792 -4.502 1.00 10.57 65 LEU B CA 1
ATOM 1125 C C . LEU B 1 65 ? 2.984 -18.259 -5.934 1.00 11.48 65 LEU B C 1
ATOM 1126 O O . LEU B 1 65 ? 3.921 -17.624 -6.412 1.00 14.13 65 LEU B O 1
ATOM 1131 N N . LYS B 1 66 ? 1.887 -18.545 -6.660 1.00 12.73 66 LYS B N 1
ATOM 1132 C CA . LYS B 1 66 ? 1.754 -18.116 -8.053 1.00 15.01 66 LYS B CA 1
ATOM 1133 C C . LYS B 1 66 ? 1.999 -16.640 -8.174 1.00 14.89 66 LYS B C 1
ATOM 1134 O O . LYS B 1 66 ? 1.381 -15.852 -7.435 1.00 18.13 66 LYS B O 1
ATOM 1140 N N . GLY B 1 67 ? 2.841 -16.274 -9.104 1.00 14.15 67 GLY B N 1
ATOM 1141 C CA . GLY B 1 67 ? 3.170 -14.863 -9.331 1.00 15.97 67 GLY B CA 1
ATOM 1142 C C . GLY B 1 67 ? 4.423 -14.423 -8.621 1.00 16.68 67 GLY B C 1
ATOM 1143 O O . GLY B 1 67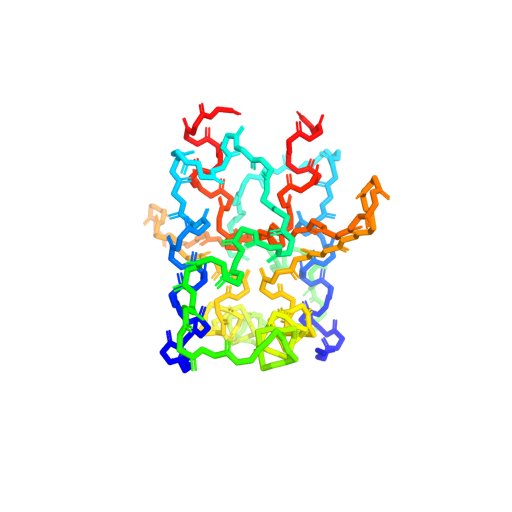 ? 4.997 -13.372 -8.982 1.00 20.45 67 GLY B O 1
ATOM 1144 N N . ALA B 1 68 ? 4.927 -15.147 -7.621 1.00 15.51 68 ALA B N 1
ATOM 1145 C CA . ALA B 1 68 ? 6.085 -14.686 -6.861 1.00 15.84 68 ALA B CA 1
ATOM 1146 C C . ALA B 1 68 ? 7.319 -14.554 -7.715 1.00 15.75 68 ALA B C 1
ATOM 1147 O O . ALA B 1 68 ? 8.101 -13.582 -7.469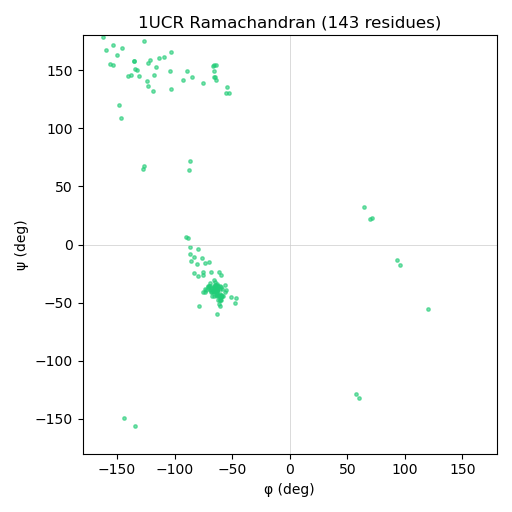 1.00 18.65 68 ALA B O 1
ATOM 1149 N N . GLY B 1 69 ? 7.494 -15.490 -8.657 1.00 16.63 69 GLY B N 1
ATOM 1150 C CA . GLY B 1 69 ? 8.678 -15.410 -9.539 1.00 17.50 69 GLY B CA 1
ATOM 1151 C C . GLY B 1 69 ? 8.740 -14.145 -10.349 1.00 18.60 69 GLY B C 1
ATOM 1152 O O . GLY B 1 69 ? 9.770 -13.410 -10.461 1.00 23.10 69 GLY B O 1
ATOM 1153 N N . LYS B 1 70 ? 7.636 -13.787 -10.986 1.00 19.77 70 LYS B N 1
ATOM 1154 C CA . LYS B 1 70 ? 7.578 -12.597 -11.842 1.00 21.36 70 LYS B CA 1
ATOM 1155 C C . LYS B 1 70 ? 7.664 -11.351 -10.965 1.00 21.33 70 LYS B C 1
ATOM 1156 O O . LYS B 1 70 ? 8.266 -10.354 -11.402 1.00 22.09 70 LYS B O 1
ATOM 1162 N N . GLN B 1 71 ? 7.054 -11.410 -9.763 1.00 20.52 71 GLN B N 1
ATOM 1163 C CA . GLN B 1 71 ? 7.121 -10.244 -8.904 1.00 20.70 71 GLN B CA 1
ATOM 1164 C C . GLN B 1 71 ? 8.555 -9.988 -8.455 1.00 23.45 71 GLN B C 1
ATOM 1165 O O . GLN B 1 71 ? 8.916 -8.791 -8.427 1.00 26.28 71 GLN B O 1
ATOM 1171 N N . ALA B 1 72 ? 9.323 -11.027 -8.125 1.00 21.96 72 ALA B N 1
ATOM 1172 C CA . ALA B 1 72 ? 10.721 -10.852 -7.702 1.00 26.80 72 ALA B CA 1
ATOM 1173 C C . ALA B 1 72 ? 11.592 -10.397 -8.862 1.00 29.04 72 ALA B C 1
ATOM 1174 O O . ALA B 1 72 ? 12.531 -9.625 -8.681 1.00 30.66 72 ALA B O 1
ATOM 1176 N N . ALA B 1 73 ? 11.316 -10.876 -10.070 1.00 27.39 73 ALA B N 1
ATOM 1177 C CA . ALA B 1 73 ? 12.073 -10.478 -11.275 1.00 28.13 73 ALA B CA 1
ATOM 1178 C C . ALA B 1 73 ? 11.858 -9.003 -11.487 1.00 33.33 73 ALA B C 1
ATOM 1179 O O . ALA B 1 73 ? 12.768 -8.273 -11.796 1.00 42.09 73 ALA B O 1
ATOM 1181 N N . ALA B 1 74 ? 10.626 -8.552 -11.363 1.00 32.21 74 ALA B N 1
ATOM 1182 C CA . ALA B 1 74 ? 10.294 -7.151 -11.519 1.00 36.60 74 ALA B CA 1
ATOM 1183 C C . ALA B 1 74 ? 11.125 -6.316 -10.544 1.00 34.67 74 ALA B C 1
ATOM 1184 O O . ALA B 1 74 ? 11.544 -5.202 -10.861 1.00 40.10 74 ALA B O 1
ATOM 1186 N N . GLU B 1 75 ? 11.351 -6.922 -9.388 1.00 44.36 75 GLU B N 1
ATOM 1187 C CA . GLU B 1 75 ? 12.195 -6.568 -8.260 1.00 50.87 75 GLU B CA 1
ATOM 1188 C C . GLU B 1 75 ? 11.352 -6.115 -7.063 1.00 52.87 75 GLU B C 1
ATOM 1189 O O . GLU B 1 75 ? 11.302 -6.674 -5.975 1.00 64.04 75 GLU B O 1
#

Organism: Nitratidesulfovibrio vulgaris (strain ATCC 29579 / DSM 644 / CCUG 34227 / NCIMB 8303 / VKM B-1760 / Hildenborough) (NCBI:txid882)

Solvent-accessible surface area: 8484 Å² total; per-residue (Å²): 97,97,155,18,37,49,93,0,0,84,75,10,20,32,111,75,13,30,153,60,139,38,78,20,91,53,0,13,110,48,15,114,147,48,146,92,142,81,0,67,134,12,0,52,26,1,30,101,72,23,1,1,17,97,104,91,29,86,123,51,26,25,4,14,10,37,4,31,26,88,51,70,66,82,90,98,122,32,40,48,99,0,0,82,62,12,18,39,108,84,82,39,117,28,62,17,97,19,86,41,0,26,109,71,32,105,146,51,135,113,165,82,0,69,145,6,0,56,28,2,36,107,80,25,2,1,21,114,85,93,31,86,125,52,20,13,1,0,9,38,8,7,15,93,26,48,50,14,185

Radius of gyration: 15.72 Å; Cα contacts (8 Å, |Δi|>4): 195; chains: 2; bounding box: 42×42×34 Å

Sequence (149 aa):
MEEAKQKVVDFLNSKSGSKSKFYFNDFTDLFPDMKQREVKKILTALVNDEVLEYWSSGSTTMYGLKGAGKQAAAMEEAKQKVVDFLNSKSGSKSKFYFNDFTDLFPDMKQREVKKILTALVNDEVLEYWSSGSTTMYGLKGAGKQAAAE

Nearest PDB structures (foldseek):
  1ucr-assembly1_A  TM=1.014E+00  e=1.048E-13  Nitratidesulfovibrio vulgaris
  1wq2-assembly1_A  TM=9.933E-01  e=5.538E-10  Nitratidesulfovibrio vulgaris
  1wq2-assembly1_B  TM=9.586E-01  e=1.003E-09  Nitratidesulfovibrio vulgaris
  6jmi-assembly1_A  TM=7.781E-01  e=1.448E-02  Mycobacterium tuberculosis H37Rv
  1xmk-assembly1_A  TM=7.512E-01  e=3.892E-02  Homo sapiens

Foldseek 3Di:
DDDLLVVLLVCCPDPVNLVDWDFLVNSCVVVVVDDSVVSVVSQVVCVVVQQKPKDQDDPGIIIHGHPSVVVVVD/DDPLLVVVLVVQPDDPPHAFKDWLVVSCVVVVVDDSVVSVVSQVVCVVVQQKPKDDDVPTIMIGGRPRVVVVVVD

InterPro domains:
  IPR014793 Dissimilatory sulphite reductase D [PF08679] (4-68)
  IPR036388 Winged helix-like DNA-binding domain superfamily [G3DSA:1.10.10.10] (1-78)
  IPR036390 Winged helix DNA-binding domain superfamily [SSF46785] (1-72)

CATH classification: 1.10.10.10